Protein AF-A0A968FPE3-F1 (afdb_monomer_lite)

Structure (mmCIF, N/CA/C/O backbone):
data_AF-A0A968FPE3-F1
#
_entry.id   AF-A0A968FPE3-F1
#
loop_
_atom_site.group_PDB
_atom_site.id
_atom_site.type_symbol
_atom_site.label_atom_id
_atom_site.label_alt_id
_atom_site.label_comp_id
_atom_site.label_asym_id
_atom_site.label_entity_id
_atom_site.label_seq_id
_atom_site.pdbx_PDB_ins_code
_atom_site.Cartn_x
_atom_site.Cartn_y
_atom_site.Cartn_z
_atom_site.occupancy
_atom_site.B_iso_or_equiv
_atom_site.auth_seq_id
_atom_site.auth_comp_id
_atom_site.auth_asym_id
_atom_site.auth_atom_id
_atom_site.pdbx_PDB_model_num
ATOM 1 N N . LYS A 1 1 ? 31.769 13.354 7.478 1.00 49.50 1 LYS A N 1
ATOM 2 C CA . LYS A 1 1 ? 31.109 12.083 7.864 1.00 49.50 1 LYS A CA 1
ATOM 3 C C . LYS A 1 1 ? 29.616 12.287 7.677 1.00 49.50 1 LYS A C 1
ATOM 5 O O . LYS A 1 1 ? 29.224 13.435 7.766 1.00 49.50 1 LYS A O 1
ATOM 10 N N . GLU A 1 2 ? 28.882 11.205 7.418 1.00 43.31 2 GLU A N 1
ATOM 11 C CA . GLU A 1 2 ? 27.517 11.144 6.853 1.00 43.31 2 GLU A CA 1
ATOM 12 C C . GLU A 1 2 ? 27.572 11.244 5.321 1.00 43.31 2 GLU A C 1
ATOM 14 O O . GLU A 1 2 ? 27.900 12.282 4.769 1.00 43.31 2 GLU A O 1
ATOM 19 N N . GLY A 1 3 ? 27.472 10.159 4.556 1.00 35.78 3 GLY A N 1
ATOM 20 C CA . GLY A 1 3 ? 26.780 8.895 4.815 1.00 35.78 3 GLY A CA 1
ATOM 21 C C . GLY A 1 3 ? 25.552 8.877 3.920 1.00 35.78 3 GLY A C 1
ATOM 22 O O . GLY A 1 3 ? 24.634 9.657 4.122 1.00 35.78 3 GLY A O 1
ATOM 23 N N . ALA A 1 4 ? 25.630 8.054 2.882 1.00 53.66 4 ALA A N 1
ATOM 24 C CA . ALA A 1 4 ? 24.701 7.936 1.775 1.00 53.66 4 ALA A CA 1
ATOM 25 C C . ALA A 1 4 ? 23.213 8.014 2.156 1.00 53.66 4 ALA A C 1
ATOM 27 O O . ALA A 1 4 ? 22.720 7.274 3.000 1.00 53.66 4 ALA A O 1
ATOM 28 N N . THR A 1 5 ? 22.462 8.790 1.387 1.00 48.72 5 THR A N 1
ATOM 29 C CA . THR A 1 5 ? 21.212 8.274 0.833 1.00 48.72 5 THR A CA 1
ATOM 30 C C . THR A 1 5 ? 21.271 8.573 -0.648 1.00 48.72 5 THR A C 1
ATOM 32 O O . THR A 1 5 ? 20.808 9.599 -1.141 1.00 48.72 5 THR A O 1
ATOM 35 N N . GLU A 1 6 ? 21.950 7.678 -1.358 1.00 49.28 6 GLU A N 1
ATOM 36 C CA . GLU A 1 6 ? 21.732 7.509 -2.781 1.00 49.28 6 GLU A CA 1
ATOM 37 C C . GLU A 1 6 ? 20.301 6.980 -2.896 1.00 49.28 6 GLU A C 1
ATOM 39 O O . GLU A 1 6 ? 20.053 5.777 -2.897 1.00 49.28 6 GLU A O 1
ATOM 44 N N . ALA A 1 7 ? 19.329 7.897 -2.869 1.00 50.16 7 ALA A N 1
ATOM 45 C CA . ALA A 1 7 ? 17.995 7.605 -3.340 1.00 50.16 7 ALA A CA 1
ATOM 46 C C . ALA A 1 7 ? 18.210 7.222 -4.796 1.00 50.16 7 ALA A C 1
ATOM 48 O O . ALA A 1 7 ? 18.392 8.094 -5.650 1.00 50.16 7 ALA A O 1
ATOM 49 N N . ARG A 1 8 ? 18.304 5.915 -5.057 1.00 51.53 8 ARG A N 1
ATOM 50 C CA . ARG A 1 8 ? 18.220 5.355 -6.394 1.00 51.53 8 ARG A CA 1
ATOM 51 C C . ARG A 1 8 ? 16.898 5.871 -6.921 1.00 51.53 8 ARG A C 1
ATOM 53 O O . ARG A 1 8 ? 15.848 5.312 -6.631 1.00 51.53 8 ARG A O 1
ATOM 60 N N . ARG A 1 9 ? 16.941 7.014 -7.606 1.00 56.06 9 ARG A N 1
ATOM 61 C CA . ARG A 1 9 ? 15.789 7.566 -8.290 1.00 56.06 9 ARG A CA 1
ATOM 62 C C . ARG A 1 9 ? 15.503 6.550 -9.374 1.00 56.06 9 ARG A C 1
ATOM 64 O O . ARG A 1 9 ? 16.075 6.614 -10.459 1.00 56.06 9 ARG A O 1
ATOM 71 N N . VAL A 1 10 ? 14.628 5.602 -9.070 1.00 58.16 10 VAL A N 1
ATOM 72 C CA . VAL A 1 10 ? 13.799 4.968 -10.081 1.00 58.16 10 VAL A CA 1
ATOM 73 C C . VAL A 1 10 ? 12.885 6.100 -10.551 1.00 58.16 10 VAL A C 1
ATOM 75 O O . VAL A 1 10 ? 11.769 6.268 -10.085 1.00 58.16 10 VAL A O 1
ATOM 78 N N . GLY A 1 11 ? 13.453 7.018 -11.340 1.00 54.31 11 GLY A N 1
ATOM 79 C CA . GLY A 1 11 ? 12.838 8.268 -11.774 1.00 54.31 11 GLY A CA 1
ATOM 80 C C . GLY A 1 11 ? 11.854 8.011 -12.902 1.00 54.31 11 GLY A C 1
ATOM 81 O O . GLY A 1 11 ? 11.986 8.597 -13.971 1.00 54.31 11 GLY A O 1
ATOM 82 N N . GLY A 1 12 ? 10.933 7.078 -12.681 1.00 62.84 12 GLY A N 1
ATOM 83 C CA . GLY A 1 12 ? 9.754 6.898 -13.505 1.00 62.84 12 GLY A CA 1
ATOM 84 C C . GLY A 1 12 ? 8.639 7.840 -13.042 1.00 62.84 12 GLY A C 1
ATOM 85 O O . GLY A 1 12 ? 8.686 8.358 -11.922 1.00 62.84 12 GLY A O 1
ATOM 86 N N . PRO A 1 13 ? 7.642 8.103 -13.895 1.00 69.75 13 PRO A N 1
ATOM 87 C CA . PRO A 1 13 ? 6.433 8.795 -13.471 1.00 69.75 13 PRO A CA 1
ATOM 88 C C . PRO A 1 13 ? 5.753 8.018 -12.332 1.00 69.75 13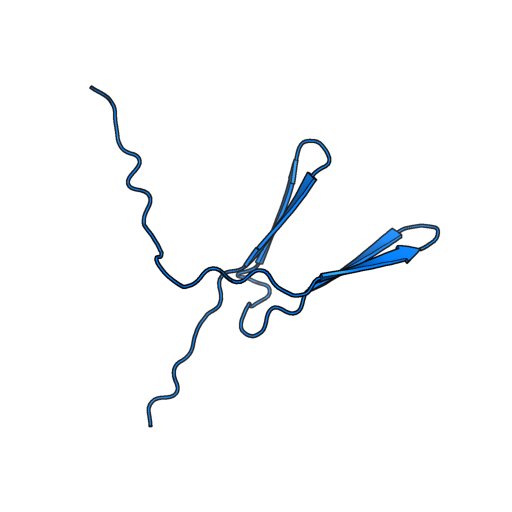 PRO A C 1
ATOM 90 O O . PRO A 1 13 ? 5.507 6.821 -12.449 1.00 69.75 13 PRO A O 1
ATOM 93 N N . VAL A 1 14 ? 5.464 8.708 -11.226 1.00 71.75 14 VAL A N 1
ATOM 94 C CA . VAL A 1 14 ? 4.658 8.169 -10.124 1.00 71.75 14 VAL A CA 1
ATOM 95 C C . VAL A 1 14 ? 3.198 8.455 -10.440 1.00 71.75 14 VAL A C 1
ATOM 97 O O . VAL A 1 14 ? 2.823 9.610 -10.657 1.00 71.75 14 VAL A O 1
ATOM 100 N N . TYR A 1 15 ? 2.381 7.409 -10.471 1.00 77.88 15 TYR A N 1
ATOM 101 C CA . TYR A 1 15 ? 0.946 7.517 -10.697 1.00 77.88 15 TYR A CA 1
ATOM 102 C C . TYR A 1 15 ? 0.206 7.224 -9.399 1.00 77.88 15 TYR A C 1
ATOM 104 O O . TYR A 1 15 ? 0.504 6.245 -8.721 1.00 77.88 15 TYR A O 1
ATOM 112 N N . ILE A 1 16 ? -0.773 8.065 -9.069 1.00 83.06 16 ILE A N 1
ATOM 113 C CA . ILE A 1 16 ? -1.734 7.761 -8.011 1.00 83.06 16 ILE A CA 1
ATOM 114 C C . ILE A 1 16 ? -2.893 7.021 -8.687 1.00 83.06 16 ILE A C 1
ATOM 116 O O . ILE A 1 16 ? -3.570 7.632 -9.523 1.00 83.06 16 ILE A O 1
ATOM 120 N N . PRO A 1 17 ? -3.102 5.723 -8.403 1.00 84.56 17 PRO A N 1
ATOM 121 C CA . 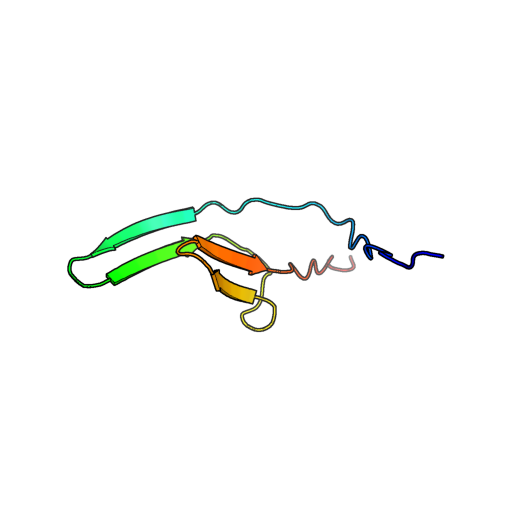PRO A 1 17 ? -4.189 4.973 -9.012 1.00 84.56 17 PRO A CA 1
ATOM 122 C C . PRO A 1 17 ? -5.541 5.494 -8.521 1.00 84.56 17 PRO A C 1
ATOM 124 O O . PRO A 1 17 ? -5.657 6.052 -7.428 1.00 84.56 17 PRO A O 1
ATOM 127 N N . ALA A 1 18 ? -6.585 5.285 -9.323 1.00 88.25 18 ALA A N 1
ATOM 128 C CA . ALA A 1 18 ? -7.944 5.437 -8.827 1.00 88.25 18 ALA A CA 1
ATOM 129 C C . ALA A 1 18 ? -8.203 4.336 -7.792 1.00 88.25 18 ALA A C 1
ATOM 131 O O . ALA A 1 18 ? -7.954 3.158 -8.065 1.00 88.25 18 ALA A O 1
ATOM 132 N N . VAL A 1 19 ? -8.666 4.738 -6.609 1.00 89.38 19 VAL A N 1
ATOM 133 C CA . VAL A 1 19 ? -8.964 3.829 -5.502 1.00 89.38 19 VAL A CA 1
ATOM 134 C C . VAL A 1 19 ? -10.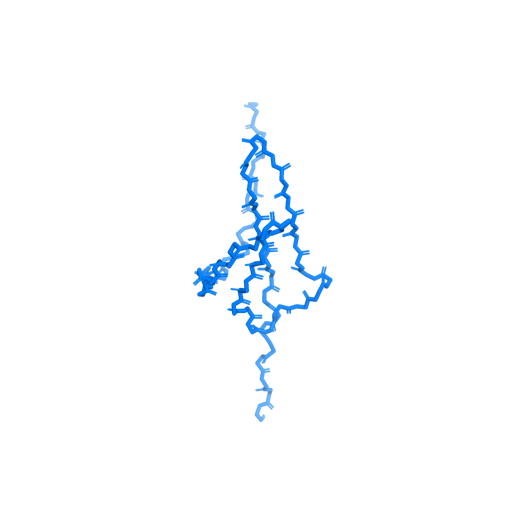419 3.992 -5.100 1.00 89.38 19 VAL A C 1
ATOM 136 O O . VAL A 1 19 ? -10.852 5.088 -4.746 1.00 89.38 19 VAL A O 1
ATOM 139 N N . ASP A 1 20 ? -11.147 2.882 -5.114 1.00 92.00 20 ASP A N 1
ATOM 140 C CA . ASP A 1 20 ? -12.487 2.768 -4.558 1.00 92.00 20 ASP A CA 1
ATOM 141 C C . ASP A 1 20 ? -12.427 2.008 -3.230 1.00 92.00 20 ASP A C 1
ATOM 143 O O . ASP A 1 20 ? -11.796 0.950 -3.126 1.00 92.00 20 ASP A O 1
ATOM 147 N N . ILE A 1 21 ? -13.119 2.531 -2.218 1.00 92.38 21 ILE A N 1
ATOM 148 C CA . ILE A 1 21 ? -13.201 1.931 -0.884 1.00 92.38 21 ILE A CA 1
ATOM 149 C C . ILE A 1 21 ? -14.652 1.554 -0.616 1.00 92.38 21 ILE A C 1
ATOM 151 O O . ILE A 1 21 ? -15.546 2.396 -0.706 1.00 92.38 21 ILE A O 1
ATOM 155 N N . TYR A 1 22 ? -14.880 0.293 -0.263 1.00 93.81 22 TYR A N 1
ATOM 156 C CA . TYR A 1 22 ? -16.190 -0.218 0.115 1.00 93.81 22 TYR A CA 1
ATOM 157 C C . TYR A 1 22 ? -16.139 -0.782 1.528 1.00 93.81 22 TYR A C 1
ATOM 159 O O . TYR A 1 22 ? -15.396 -1.721 1.810 1.00 93.81 22 TYR A O 1
ATOM 167 N N . GLU A 1 23 ? -16.970 -0.236 2.402 1.00 92.69 23 GLU A N 1
ATOM 168 C CA . GLU A 1 23 ? -17.144 -0.731 3.761 1.00 92.69 23 GLU A CA 1
ATOM 169 C C . GLU A 1 23 ? -18.266 -1.774 3.788 1.00 92.69 23 GLU A C 1
ATOM 171 O O . GLU A 1 23 ? -19.360 -1.556 3.261 1.00 92.69 23 GLU A O 1
ATOM 176 N N . LYS A 1 24 ? -17.973 -2.940 4.358 1.00 93.12 24 LYS A N 1
ATOM 177 C CA . LYS A 1 24 ? -18.932 -4.005 4.659 1.00 93.12 24 LYS A CA 1
ATOM 178 C C . LYS A 1 24 ? -19.004 -4.173 6.174 1.00 93.12 24 LYS A C 1
ATOM 180 O O . LYS A 1 24 ? -18.113 -3.725 6.884 1.00 93.12 24 LYS A O 1
ATOM 185 N N . GLU A 1 25 ? -20.029 -4.875 6.649 1.00 92.75 25 GLU A N 1
ATOM 186 C CA . GLU A 1 25 ? -20.270 -5.087 8.085 1.00 92.75 25 GLU A CA 1
ATOM 187 C C . GLU A 1 25 ? -19.051 -5.663 8.831 1.00 92.75 25 GLU A C 1
ATOM 189 O O . GLU A 1 25 ? -18.771 -5.234 9.946 1.00 92.75 25 GLU A O 1
ATOM 194 N N . ASP A 1 26 ? -18.284 -6.555 8.192 1.00 94.44 26 ASP A N 1
ATOM 195 C CA . ASP A 1 26 ? -17.137 -7.234 8.817 1.00 94.44 26 ASP A CA 1
ATOM 196 C C . ASP A 1 26 ? -15.773 -6.913 8.171 1.00 94.44 26 ASP A C 1
ATOM 198 O O . ASP A 1 26 ? -14.745 -7.433 8.610 1.00 94.44 26 ASP A O 1
ATOM 202 N N . ALA A 1 27 ? -15.728 -6.127 7.087 1.00 91.81 27 ALA A N 1
ATOM 203 C CA . ALA A 1 27 ? -14.498 -5.933 6.314 1.00 91.81 27 ALA A CA 1
ATOM 204 C C . ALA A 1 27 ? -14.500 -4.662 5.457 1.00 91.81 27 ALA A C 1
ATOM 206 O O . ALA A 1 27 ? -15.543 -4.193 5.009 1.00 91.81 27 ALA A O 1
ATOM 207 N N . VAL A 1 28 ? -13.303 -4.179 5.122 1.00 89.31 28 VAL A N 1
ATOM 208 C CA . VAL A 1 28 ? -13.092 -3.118 4.130 1.00 89.31 28 VAL A CA 1
ATOM 209 C C . VAL A 1 28 ? -12.536 -3.737 2.850 1.00 89.31 28 VAL A C 1
ATOM 211 O O . VAL A 1 28 ? -11.560 -4.484 2.884 1.00 89.31 28 VAL A O 1
ATOM 214 N N . LEU A 1 29 ? -13.163 -3.440 1.714 1.00 91.94 29 LEU A N 1
ATOM 215 C CA . LEU A 1 29 ? -12.696 -3.838 0.392 1.00 91.94 29 LEU A CA 1
ATOM 216 C C . LEU A 1 29 ? -12.110 -2.615 -0.317 1.00 91.94 29 LEU A C 1
ATOM 218 O O . LEU A 1 29 ? -12.811 -1.630 -0.537 1.00 91.94 29 LEU A O 1
ATOM 222 N N . LEU A 1 30 ? -10.845 -2.712 -0.710 1.00 90.06 30 LEU A N 1
ATOM 223 C CA . LEU A 1 30 ? -10.149 -1.704 -1.503 1.00 90.06 30 LEU A CA 1
ATOM 224 C C . LEU A 1 30 ? -9.978 -2.220 -2.928 1.00 90.06 30 LEU A C 1
ATOM 226 O O . LEU A 1 30 ? -9.525 -3.348 -3.131 1.00 90.06 30 LEU A O 1
ATOM 230 N N . ARG A 1 31 ? -10.342 -1.402 -3.912 1.00 90.31 31 ARG A N 1
ATOM 231 C CA . ARG A 1 31 ? 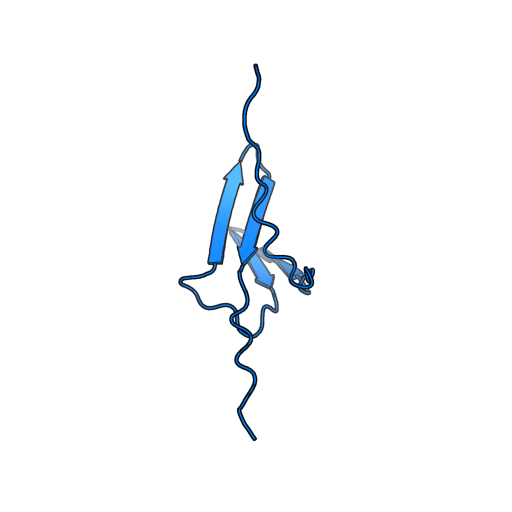-10.110 -1.682 -5.329 1.00 90.31 31 ARG A CA 1
ATOM 232 C C . ARG A 1 31 ? -9.254 -0.568 -5.910 1.00 90.31 31 ARG A C 1
ATOM 234 O O . ARG A 1 31 ? -9.684 0.578 -5.913 1.00 90.31 31 ARG A O 1
ATOM 241 N N . CYS A 1 32 ? -8.076 -0.920 -6.412 1.00 88.50 32 CYS A N 1
ATOM 242 C CA . CYS A 1 32 ? -7.128 0.024 -6.993 1.00 88.50 32 CYS A CA 1
ATOM 243 C C . CYS A 1 32 ? -6.842 -0.360 -8.446 1.00 88.50 32 CYS A C 1
ATOM 245 O O . CYS A 1 32 ? -6.451 -1.498 -8.715 1.00 88.50 32 CYS A O 1
ATOM 247 N N . ASP A 1 33 ? -6.987 0.587 -9.368 1.00 88.00 33 ASP A N 1
ATOM 248 C CA . ASP A 1 33 ? -6.697 0.358 -10.785 1.00 88.00 33 ASP A CA 1
ATOM 249 C C . ASP A 1 33 ? -5.204 0.584 -11.066 1.00 88.00 33 ASP A C 1
ATOM 251 O O . ASP A 1 33 ? -4.754 1.705 -11.307 1.00 88.00 33 ASP A O 1
ATOM 255 N N . MET A 1 34 ? -4.428 -0.503 -11.028 1.00 85.75 34 MET A N 1
ATOM 256 C CA . MET A 1 34 ? -2.973 -0.504 -11.239 1.00 85.75 34 MET A CA 1
ATOM 257 C C . MET A 1 34 ? -2.589 -1.387 -12.438 1.00 85.75 34 MET A C 1
ATOM 259 O O . MET A 1 34 ? -2.141 -2.523 -12.270 1.00 85.75 34 MET A O 1
ATOM 263 N N . PRO A 1 35 ? -2.791 -0.910 -13.679 1.00 84.00 35 PRO A N 1
ATOM 264 C CA . PRO A 1 35 ? -2.482 -1.699 -14.865 1.00 84.00 35 PRO A CA 1
ATOM 265 C C . PRO A 1 35 ? -0.972 -1.940 -14.986 1.00 84.00 35 PRO A C 1
ATOM 267 O O . PRO A 1 35 ? -0.184 -1.000 -14.934 1.00 84.00 35 PRO A O 1
ATOM 270 N N . GLY A 1 36 ? -0.559 -3.188 -15.210 1.00 83.81 36 GLY A N 1
ATOM 271 C CA . GLY A 1 36 ? 0.856 -3.544 -15.391 1.00 83.81 36 GLY A CA 1
ATOM 272 C C . GLY A 1 36 ? 1.661 -3.687 -14.094 1.00 83.81 36 GLY A C 1
ATOM 273 O O . GLY A 1 36 ? 2.874 -3.859 -14.169 1.00 83.81 36 GLY A O 1
ATOM 274 N N . VAL A 1 37 ? 1.005 -3.628 -12.933 1.00 87.06 37 VAL A N 1
ATOM 275 C CA . VAL A 1 37 ? 1.580 -4.061 -11.653 1.00 87.06 37 VAL A CA 1
ATOM 276 C C . VAL A 1 37 ? 1.218 -5.531 -11.456 1.00 87.06 37 VAL A C 1
ATOM 278 O O . VAL A 1 37 ? 0.046 -5.901 -11.571 1.00 87.06 37 VAL A O 1
ATOM 281 N N . SER A 1 38 ? 2.221 -6.376 -11.225 1.00 86.44 38 SER A N 1
ATOM 282 C CA . SER A 1 38 ? 2.007 -7.785 -10.891 1.00 86.44 38 SER A CA 1
ATOM 283 C C . SER A 1 38 ? 1.768 -7.952 -9.387 1.00 86.44 38 SER A C 1
ATOM 285 O O . SER A 1 38 ? 2.068 -7.062 -8.595 1.00 86.44 38 SER A O 1
ATOM 287 N N . ASP A 1 39 ? 1.234 -9.099 -8.975 1.00 84.19 39 ASP A N 1
ATOM 288 C CA . ASP A 1 39 ? 1.068 -9.443 -7.559 1.00 84.19 39 ASP A CA 1
ATOM 289 C C . ASP A 1 39 ? 2.407 -9.544 -6.813 1.00 84.19 39 ASP A C 1
ATOM 291 O O . ASP A 1 39 ? 2.459 -9.291 -5.614 1.00 84.19 39 ASP A O 1
ATOM 295 N N . GLN A 1 40 ? 3.484 -9.894 -7.520 1.00 87.12 40 GLN A N 1
ATOM 296 C CA . GLN A 1 40 ? 4.830 -10.007 -6.955 1.00 87.12 40 GLN A CA 1
ATOM 297 C C . GLN A 1 40 ? 5.508 -8.640 -6.773 1.00 87.12 40 GLN A C 1
ATOM 299 O O . GLN A 1 40 ? 6.401 -8.513 -5.940 1.00 87.12 40 GLN A O 1
ATOM 304 N N . ASP A 1 41 ? 5.079 -7.629 -7.535 1.00 86.88 41 ASP A N 1
ATOM 305 C CA . ASP A 1 41 ? 5.610 -6.259 -7.498 1.00 86.88 41 ASP A CA 1
ATOM 306 C C . ASP A 1 41 ? 4.742 -5.307 -6.658 1.00 86.88 41 ASP A C 1
ATOM 308 O O . ASP A 1 41 ? 4.908 -4.086 -6.739 1.00 86.88 41 ASP A O 1
ATOM 312 N N . LEU A 1 42 ? 3.797 -5.856 -5.888 1.00 86.94 42 LEU A N 1
ATOM 313 C CA . LEU A 1 42 ? 2.909 -5.119 -4.999 1.00 86.94 42 LEU A CA 1
ATOM 314 C C . LEU A 1 42 ? 3.337 -5.317 -3.542 1.00 86.94 42 LEU A C 1
ATOM 316 O O . LEU A 1 42 ? 3.306 -6.430 -3.018 1.00 86.94 42 LEU A O 1
ATOM 320 N N . ASP A 1 43 ? 3.667 -4.218 -2.875 1.00 89.62 43 ASP A N 1
ATOM 321 C CA . ASP A 1 43 ? 3.952 -4.160 -1.449 1.00 89.62 43 ASP A CA 1
ATOM 322 C C . ASP A 1 43 ? 2.763 -3.546 -0.698 1.00 89.62 43 ASP A C 1
ATOM 324 O O . ASP A 1 43 ? 2.166 -2.551 -1.126 1.00 89.62 43 ASP A O 1
ATOM 328 N N . ILE A 1 44 ? 2.381 -4.184 0.408 1.00 90.06 44 ILE A N 1
ATOM 329 C CA . ILE A 1 44 ? 1.259 -3.764 1.247 1.00 90.06 44 ILE A CA 1
ATOM 330 C C . ILE A 1 44 ? 1.746 -3.723 2.686 1.00 90.06 44 ILE A C 1
ATOM 332 O O . ILE A 1 44 ? 2.086 -4.755 3.270 1.00 90.06 44 ILE A O 1
ATOM 336 N N . THR A 1 45 ? 1.715 -2.537 3.280 1.00 93.88 45 THR A N 1
ATOM 337 C CA . THR A 1 45 ? 2.161 -2.305 4.654 1.00 93.88 45 THR A CA 1
ATOM 338 C C . THR A 1 45 ? 1.074 -1.625 5.469 1.00 93.88 45 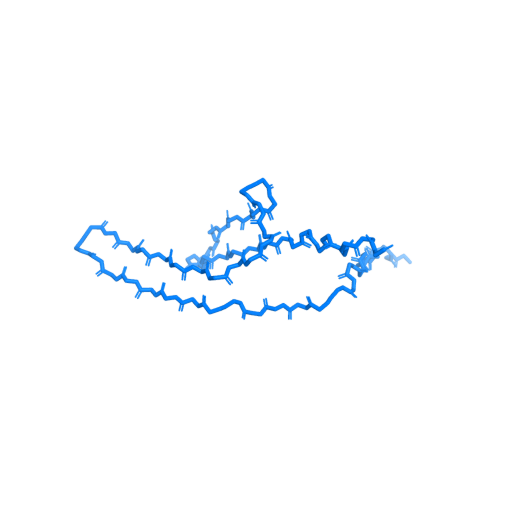THR A C 1
ATOM 340 O O . THR A 1 45 ? 0.292 -0.818 4.967 1.00 93.88 45 THR A O 1
ATOM 343 N N . VAL A 1 46 ? 0.995 -1.987 6.751 1.00 93.31 46 VAL A N 1
ATOM 344 C CA . VAL A 1 46 ? 0.105 -1.346 7.722 1.00 93.31 46 VAL A CA 1
ATOM 345 C C . VAL A 1 46 ? 0.940 -0.930 8.916 1.00 93.31 46 VAL A C 1
ATOM 347 O O . VAL A 1 46 ? 1.376 -1.780 9.692 1.00 93.31 46 VAL A O 1
ATOM 350 N N . GLU A 1 47 ? 1.138 0.372 9.073 1.00 94.44 47 GLU A N 1
ATOM 351 C CA . GLU A 1 47 ? 1.903 0.951 10.176 1.00 94.44 47 GLU A CA 1
ATOM 352 C C . GLU A 1 47 ? 1.130 2.125 10.775 1.00 94.44 47 GLU A C 1
ATOM 354 O O . GLU A 1 47 ? 0.529 2.917 10.055 1.00 94.44 47 GLU A O 1
ATOM 359 N N . ASP A 1 48 ? 1.076 2.200 12.108 1.00 94.25 48 ASP A N 1
ATOM 360 C CA . ASP A 1 48 ? 0.399 3.275 12.853 1.00 94.25 48 ASP A CA 1
ATOM 361 C C . ASP A 1 48 ? -1.060 3.555 12.421 1.00 94.25 48 ASP A C 1
ATOM 363 O O . ASP A 1 48 ? -1.559 4.677 12.504 1.00 94.25 48 ASP A O 1
ATOM 367 N N . GLY A 1 49 ? -1.775 2.519 11.966 1.00 90.00 49 GLY A N 1
ATOM 368 C CA . GLY A 1 49 ? -3.155 2.640 11.481 1.00 90.00 49 GLY A CA 1
ATOM 369 C C . GLY A 1 49 ? -3.283 3.218 10.067 1.00 90.00 49 GLY A C 1
ATOM 370 O O . GLY A 1 49 ? -4.394 3.512 9.630 1.00 90.00 49 GLY A O 1
ATOM 371 N N . VAL A 1 50 ? -2.172 3.361 9.345 1.00 92.31 50 VAL A N 1
ATOM 372 C CA . VAL A 1 50 ? -2.118 3.772 7.942 1.00 92.31 50 VAL A CA 1
ATOM 373 C C . VAL A 1 50 ? -1.845 2.545 7.081 1.00 92.31 50 VAL A C 1
ATOM 375 O O . VAL A 1 50 ? -0.868 1.832 7.295 1.00 92.31 50 VAL A O 1
ATOM 378 N N . LEU A 1 51 ? -2.722 2.295 6.108 1.00 89.75 51 LEU A N 1
ATOM 379 C CA . LEU A 1 51 ? -2.517 1.286 5.073 1.00 89.75 51 LEU A CA 1
ATOM 380 C C . LEU A 1 51 ? -1.830 1.941 3.873 1.00 89.75 51 LEU A C 1
ATOM 382 O O . LEU A 1 51 ? -2.382 2.867 3.274 1.00 89.75 51 LEU A O 1
ATOM 386 N N . THR A 1 52 ? -0.669 1.420 3.504 1.00 89.50 52 THR A N 1
ATOM 387 C CA . THR A 1 52 ? 0.122 1.873 2.362 1.00 89.50 52 THR A CA 1
ATOM 388 C C . THR A 1 52 ? 0.178 0.760 1.320 1.00 89.50 52 THR A C 1
ATOM 390 O O . THR A 1 52 ? 0.414 -0.401 1.652 1.00 89.50 52 THR A O 1
ATOM 393 N N . LEU A 1 53 ? -0.078 1.115 0.059 1.00 87.81 53 LEU A N 1
ATOM 394 C CA . LEU A 1 53 ? 0.057 0.221 -1.090 1.00 87.81 53 LEU A CA 1
ATOM 395 C C . LEU A 1 53 ? 1.051 0.840 -2.066 1.00 87.81 53 LEU A C 1
ATOM 397 O O . LEU A 1 53 ? 0.822 1.948 -2.557 1.00 87.81 53 LEU A O 1
ATOM 401 N N . GLU A 1 54 ? 2.121 0.116 -2.367 1.00 87.12 54 GLU A N 1
ATOM 402 C CA . GLU A 1 54 ? 3.151 0.540 -3.311 1.00 87.12 54 GLU A CA 1
ATOM 403 C C . GLU A 1 54 ? 3.345 -0.539 -4.370 1.00 87.12 54 GLU A C 1
ATOM 405 O O . GLU A 1 54 ? 3.546 -1.706 -4.061 1.00 87.12 54 GLU A O 1
ATOM 410 N N . GLY A 1 55 ? 3.256 -0.152 -5.639 1.00 85.81 55 GLY A N 1
ATOM 411 C CA . GLY A 1 55 ? 3.407 -1.066 -6.763 1.00 85.81 55 GLY A CA 1
ATOM 412 C C . GLY A 1 55 ? 4.392 -0.517 -7.778 1.00 85.81 55 GLY A C 1
ATOM 413 O O . GLY A 1 55 ? 4.362 0.676 -8.093 1.00 85.81 55 GLY A O 1
ATOM 414 N N . VAL A 1 56 ? 5.246 -1.381 -8.322 1.00 83.06 56 VAL A N 1
ATOM 415 C CA . VAL A 1 56 ? 6.118 -1.021 -9.445 1.00 83.06 56 VAL A CA 1
ATOM 416 C C . VAL A 1 56 ? 5.493 -1.530 -10.736 1.00 83.06 56 VAL A C 1
ATOM 418 O O . VAL A 1 56 ? 5.228 -2.716 -10.897 1.00 83.06 56 VAL A O 1
ATOM 421 N N . GLN A 1 57 ? 5.239 -0.618 -11.674 1.00 79.88 57 GLN A N 1
ATOM 422 C CA . GLN A 1 57 ? 4.724 -0.981 -12.988 1.00 79.88 57 GLN A CA 1
ATOM 423 C C . GLN A 1 57 ? 5.873 -1.450 -13.889 1.00 79.88 57 GLN A C 1
ATOM 425 O O . GLN A 1 57 ? 6.773 -0.670 -14.214 1.00 79.88 57 GLN A O 1
ATOM 430 N N . GLU A 1 58 ? 5.803 -2.688 -14.378 1.00 71.88 58 GLU A N 1
ATOM 431 C CA . GLU A 1 58 ? 6.647 -3.125 -15.489 1.00 71.88 58 GLU A CA 1
ATOM 432 C C . GLU A 1 58 ? 6.084 -2.569 -16.804 1.00 71.88 58 GLU A C 1
ATOM 434 O O . GLU A 1 58 ? 5.217 -3.158 -17.456 1.00 71.88 58 GLU A O 1
ATOM 439 N N . VAL A 1 59 ? 6.583 -1.406 -17.229 1.00 67.31 59 VAL A N 1
ATOM 440 C CA . VAL A 1 59 ? 6.252 -0.855 -18.548 1.00 67.31 59 VAL A CA 1
ATOM 441 C C . VAL A 1 59 ? 6.981 -1.664 -19.622 1.00 67.31 59 VAL A C 1
ATOM 443 O O . VAL A 1 59 ? 8.117 -1.366 -19.991 1.00 67.31 59 VAL 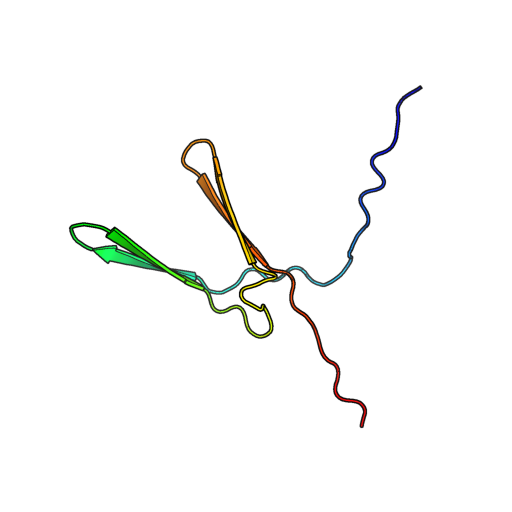A O 1
ATOM 446 N N . ARG A 1 60 ? 6.318 -2.688 -20.166 1.00 64.38 60 ARG A N 1
ATOM 447 C CA . ARG A 1 60 ? 6.762 -3.325 -21.411 1.00 64.38 60 ARG A CA 1
ATOM 448 C C . ARG A 1 60 ? 6.391 -2.423 -22.580 1.00 64.38 60 ARG A C 1
ATOM 450 O O . ARG A 1 60 ? 5.243 -2.409 -23.015 1.00 64.38 60 ARG A O 1
ATOM 457 N N . VAL A 1 61 ? 7.362 -1.670 -23.089 1.00 69.88 61 VAL A N 1
ATOM 458 C CA . VAL A 1 61 ? 7.235 -1.042 -24.408 1.00 69.88 61 VAL A CA 1
ATOM 459 C C . VAL A 1 61 ? 7.292 -2.150 -25.467 1.00 69.88 61 VAL A C 1
ATOM 461 O O . VAL A 1 61 ? 8.301 -2.852 -25.536 1.00 69.88 61 VAL A O 1
ATOM 464 N N . PRO A 1 62 ? 6.225 -2.381 -26.254 1.00 63.47 62 PRO A N 1
ATOM 465 C CA . PRO A 1 62 ? 6.297 -3.339 -27.347 1.00 63.47 62 PRO A CA 1
ATOM 466 C C . PRO A 1 62 ? 7.290 -2.820 -28.393 1.00 63.47 62 PRO A C 1
ATOM 468 O O . PRO A 1 62 ? 7.155 -1.695 -28.876 1.00 63.47 62 PRO A O 1
ATOM 471 N N . GLU A 1 63 ? 8.302 -3.628 -28.710 1.00 68.12 63 GLU A N 1
ATOM 472 C CA . GLU A 1 63 ? 9.202 -3.373 -29.834 1.00 68.12 63 GLU A CA 1
ATOM 473 C C . GLU A 1 63 ? 8.387 -3.510 -31.128 1.00 68.12 63 GLU A C 1
ATOM 475 O O . GLU A 1 63 ? 7.772 -4.551 -31.374 1.00 68.12 63 GLU A O 1
ATOM 480 N N . GLY A 1 64 ? 8.293 -2.409 -31.877 1.00 60.00 64 GLY A N 1
ATOM 481 C CA . GLY A 1 64 ? 7.611 -2.346 -33.172 1.00 60.00 64 GLY A CA 1
ATOM 482 C C . GLY A 1 64 ? 8.391 -3.009 -34.295 1.00 60.00 64 GLY A C 1
ATOM 483 O O . GLY A 1 64 ? 9.632 -3.119 -34.177 1.00 60.00 64 GLY A O 1
#

Secondary structure (DSSP, 8-state):
-----------SPP----EEEEE-SS-EEEEE--TT--STTEEEEEETTEEEEEE-----PPP-

pLDDT: mean 78.7, std 15.81, range [35.78, 94.44]

Foldseek 3Di:
DDDDDPVVCPVDDDDDWDWDWDDDPVDIDIDTDDPQFDPVQWDWDADPNDIDIDTDHPPDDDDD

Radius of gyration: 16.24 Å; chains: 1; bounding box: 51×22×46 Å

Sequence (64 aa):
KEGATEARRVGGPVYIPAVDIYEKEDAVLLRCDMPGVSDQDLDITVEDGVLTLEGVQEVRVPEG